Protein AF-A0A380S9J1-F1 (afdb_monomer_lite)

Radius of gyration: 26.96 Å; chains: 1; bounding box: 50×39×80 Å

Foldseek 3Di:
DVVVVVVVVVVVVVVVVVVVVVVVVVVVVVVVVVVVVVVVVVLVVVLVVLVVVCVVQPDVRSVVVQCVVCVVPPVSNVVVVVSCCVVCVVVVPVVVVVVVVVVPPDD

Secondary structure (DSSP, 8-state):
-HHHHHHHHHHHHHHHHHHHHHHHHHHHHHHHHHHHHHHHHHHHHHHHHHHHHHHHH-HHHHHHHHHHHHTT-HHHHHHHHHHHHHH-GGGGSHHHHHHHHGGG---

pLDDT: mean 82.66, std 12.46, range [47.31, 93.88]

Sequence (107 aa):
MNELKNENSKLREENKDMSETLARANEFIKDLKKHLDNALDVIKVIREIFEKLEQVLGRNKYQHLMNDVSRDNGRMIKAIQILDKQIHPEEYQEEKNTQKRDRGRGR

Structure (mmCIF, N/CA/C/O backbone):
data_AF-A0A380S9J1-F1
#
_entry.id   AF-A0A380S9J1-F1
#
loop_
_atom_site.group_PDB
_atom_site.id
_atom_site.type_symbol
_atom_site.label_atom_id
_atom_site.label_alt_id
_atom_site.label_comp_id
_atom_site.label_asym_id
_atom_site.label_entity_id
_atom_site.label_seq_id
_atom_site.pdbx_PDB_ins_code
_atom_site.Cartn_x
_atom_site.Cartn_y
_atom_site.Cartn_z
_atom_site.occupancy
_atom_site.B_iso_or_equiv
_atom_site.auth_seq_id
_atom_site.auth_comp_id
_atom_site.auth_asym_id
_atom_site.auth_atom_id
_atom_site.pdbx_PDB_model_num
ATOM 1 N N . MET A 1 1 ? 31.942 10.038 -49.468 1.00 63.53 1 MET A N 1
ATOM 2 C CA . MET A 1 1 ? 30.536 9.704 -49.824 1.00 63.53 1 MET A CA 1
ATOM 3 C C . MET A 1 1 ? 30.090 8.348 -49.257 1.00 63.53 1 MET A C 1
ATOM 5 O O . MET A 1 1 ? 28.966 8.272 -48.782 1.00 63.53 1 MET A O 1
ATOM 9 N N . ASN A 1 2 ? 30.930 7.300 -49.259 1.00 77.44 2 ASN A N 1
ATOM 10 C CA . ASN A 1 2 ? 30.568 5.982 -48.698 1.00 77.44 2 ASN A CA 1
ATOM 11 C C . ASN A 1 2 ? 30.516 5.942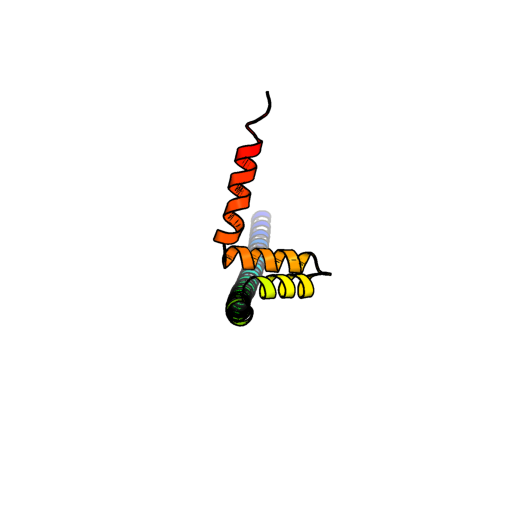 -47.158 1.00 77.44 2 ASN A C 1
ATOM 13 O O . ASN A 1 2 ? 29.638 5.291 -46.606 1.00 77.44 2 ASN A O 1
ATOM 17 N N . GLU A 1 3 ? 31.382 6.687 -46.468 1.00 74.56 3 GLU A N 1
ATOM 18 C CA . GLU A 1 3 ? 31.381 6.771 -44.995 1.00 74.56 3 GLU A CA 1
ATOM 19 C C . GLU A 1 3 ? 30.079 7.373 -44.454 1.00 74.56 3 GLU A C 1
ATOM 21 O O . GLU A 1 3 ? 29.421 6.754 -43.628 1.00 74.56 3 GLU A O 1
ATOM 26 N N . LEU A 1 4 ? 29.626 8.493 -45.028 1.00 72.25 4 LEU A N 1
ATOM 27 C CA . LEU A 1 4 ? 28.350 9.127 -44.667 1.00 72.25 4 LEU A CA 1
ATOM 28 C C . LEU A 1 4 ? 27.134 8.219 -44.906 1.00 72.25 4 LEU A C 1
ATOM 30 O O . LEU A 1 4 ? 26.159 8.293 -44.165 1.00 72.25 4 LEU A O 1
ATOM 34 N N . LYS A 1 5 ? 27.163 7.355 -45.931 1.00 76.69 5 LYS A N 1
ATOM 35 C CA . LYS A 1 5 ? 26.082 6.384 -46.175 1.00 76.69 5 LYS A CA 1
ATOM 36 C C . LYS A 1 5 ? 26.064 5.281 -45.114 1.00 76.69 5 LYS A C 1
ATOM 38 O O . LYS A 1 5 ? 24.984 4.932 -44.649 1.00 76.69 5 LYS A O 1
ATOM 43 N N . ASN A 1 6 ? 27.236 4.788 -44.713 1.00 82.38 6 ASN A N 1
ATOM 44 C CA . ASN A 1 6 ? 27.373 3.779 -43.658 1.00 82.38 6 ASN A CA 1
ATOM 45 C C . ASN A 1 6 ? 27.030 4.331 -42.269 1.00 82.38 6 ASN A C 1
ATOM 47 O O . ASN A 1 6 ? 26.459 3.631 -41.439 1.00 82.38 6 ASN A O 1
ATOM 51 N N . GLU A 1 7 ? 27.368 5.588 -42.002 1.00 80.06 7 GLU A N 1
ATOM 52 C CA . GLU A 1 7 ? 27.032 6.248 -40.743 1.00 80.06 7 GLU A CA 1
ATOM 53 C C . GLU A 1 7 ? 25.522 6.507 -40.646 1.00 80.06 7 GLU A C 1
ATOM 55 O O . GLU A 1 7 ? 24.899 6.203 -39.634 1.00 80.06 7 GLU A O 1
ATOM 60 N N . ASN A 1 8 ? 24.889 6.939 -41.742 1.00 83.31 8 ASN A N 1
ATOM 61 C CA . ASN A 1 8 ? 23.436 7.115 -41.795 1.00 83.31 8 ASN A CA 1
ATOM 62 C C . ASN A 1 8 ? 22.680 5.777 -41.667 1.00 83.31 8 ASN A C 1
ATOM 64 O O . ASN A 1 8 ? 21.631 5.727 -41.030 1.00 83.31 8 ASN A O 1
ATOM 68 N N . SER A 1 9 ? 23.203 4.675 -42.224 1.00 83.62 9 SER A N 1
ATOM 69 C CA . SER A 1 9 ? 22.583 3.356 -42.042 1.00 83.62 9 SER A CA 1
ATOM 70 C C . SER A 1 9 ? 22.684 2.863 -40.597 1.00 83.62 9 SER A C 1
ATOM 72 O O . SER A 1 9 ? 21.681 2.388 -40.072 1.00 83.62 9 SER A O 1
ATOM 74 N N . LYS A 1 10 ? 23.834 3.050 -39.932 1.00 82.75 10 LYS A N 1
ATOM 75 C CA . LYS A 1 10 ? 23.999 2.732 -38.502 1.00 82.75 10 LYS A CA 1
ATOM 76 C C . LYS A 1 10 ? 23.064 3.555 -37.620 1.00 82.75 10 LYS A C 1
ATOM 78 O O . LYS A 1 10 ? 22.342 2.993 -36.809 1.00 82.75 10 LYS A O 1
ATOM 83 N N . LEU A 1 11 ? 22.985 4.866 -37.851 1.00 79.31 11 LEU A N 1
ATOM 84 C CA . LEU A 1 11 ? 22.083 5.749 -37.103 1.00 79.31 11 LEU A CA 1
ATOM 85 C C . LEU A 1 11 ? 20.604 5.384 -37.290 1.00 79.31 11 LEU A C 1
ATOM 87 O O . LEU A 1 11 ? 19.797 5.577 -36.383 1.00 79.31 11 LEU A O 1
ATOM 91 N N . ARG A 1 12 ? 20.209 4.866 -38.459 1.00 83.19 12 ARG A N 1
ATOM 92 C CA . ARG A 1 12 ? 18.840 4.369 -38.685 1.00 83.19 12 ARG A CA 1
ATOM 93 C C . ARG A 1 12 ? 18.562 3.079 -37.925 1.00 83.19 12 ARG A C 1
ATOM 95 O O . ARG A 1 12 ? 17.451 2.907 -37.432 1.00 83.19 12 ARG A O 1
ATOM 102 N N . GLU A 1 13 ? 19.544 2.191 -37.851 1.00 83.44 13 GLU A N 1
ATOM 103 C CA . GLU A 1 13 ? 19.445 0.939 -37.106 1.00 83.44 13 GLU A CA 1
ATOM 104 C C . GLU A 1 13 ? 19.380 1.198 -35.596 1.00 83.44 13 GLU A C 1
ATOM 106 O O . GLU A 1 13 ? 18.458 0.720 -34.941 1.00 83.44 13 GLU A O 1
ATOM 111 N N . GLU A 1 14 ? 20.247 2.068 -35.072 1.00 80.19 14 GLU A N 1
ATOM 112 C CA . GLU A 1 14 ? 20.222 2.508 -33.671 1.00 80.19 14 GLU A CA 1
ATOM 113 C C . GLU A 1 14 ? 18.906 3.216 -33.313 1.00 80.19 14 GLU A C 1
ATOM 115 O O . GLU A 1 14 ? 18.295 2.914 -32.290 1.00 80.19 14 GLU A O 1
ATOM 120 N N . ASN A 1 15 ? 18.397 4.104 -34.178 1.00 83.06 15 ASN A N 1
ATOM 121 C CA . ASN A 1 15 ? 17.092 4.738 -33.954 1.00 83.06 15 ASN A CA 1
ATOM 122 C C . ASN A 1 15 ? 15.937 3.730 -33.941 1.00 83.06 15 ASN A C 1
ATOM 124 O O . ASN A 1 15 ? 14.964 3.913 -33.202 1.00 83.06 15 ASN A O 1
ATOM 128 N N . LYS A 1 16 ? 16.014 2.679 -34.764 1.00 87.94 16 LYS A N 1
ATOM 129 C CA . LYS A 1 16 ? 15.003 1.621 -34.790 1.00 87.94 16 LYS A CA 1
ATOM 130 C C . LYS A 1 16 ? 15.045 0.805 -33.497 1.00 87.94 16 LYS A C 1
ATOM 132 O O . LYS A 1 16 ? 13.998 0.624 -32.882 1.00 87.94 16 LYS A O 1
ATOM 137 N N . ASP A 1 17 ? 16.230 0.401 -33.052 1.00 85.81 17 ASP A N 1
ATOM 138 C CA . ASP A 1 17 ? 16.422 -0.342 -31.800 1.00 85.81 17 ASP A CA 1
ATOM 139 C C . ASP A 1 17 ? 15.976 0.467 -30.567 1.00 85.81 17 ASP A C 1
ATOM 141 O O . ASP A 1 17 ? 15.242 -0.026 -29.704 1.00 85.81 17 ASP A O 1
ATOM 145 N N . MET A 1 18 ? 16.299 1.765 -30.532 1.00 81.81 18 MET A N 1
ATOM 146 C CA . MET A 1 18 ? 15.796 2.684 -29.506 1.00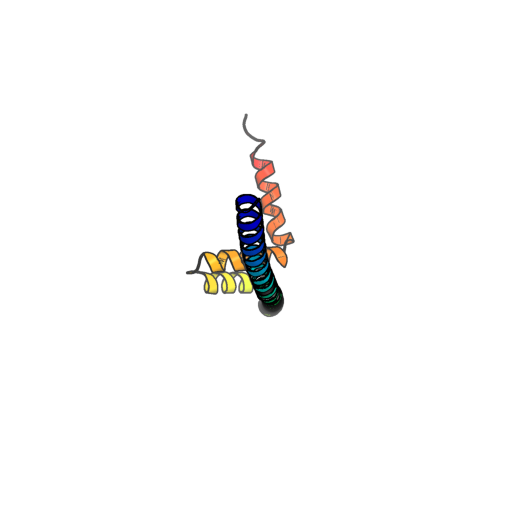 81.81 18 MET A CA 1
ATOM 147 C C . MET A 1 18 ? 14.270 2.797 -29.531 1.00 81.81 18 MET A C 1
ATOM 149 O O . MET A 1 18 ? 13.633 2.789 -28.477 1.00 81.81 18 MET A O 1
ATOM 153 N N . SER A 1 19 ? 13.666 2.878 -30.718 1.00 85.44 19 SER A N 1
ATOM 154 C CA . SER A 1 19 ? 12.207 2.958 -30.860 1.00 85.44 19 SER A CA 1
ATOM 155 C C . SER A 1 19 ? 11.517 1.683 -30.367 1.00 85.44 19 SER A C 1
ATOM 157 O O . SER A 1 19 ? 10.503 1.760 -29.672 1.00 85.44 19 SER A O 1
ATOM 159 N N . GLU A 1 20 ? 12.080 0.512 -30.665 1.00 88.38 20 GLU A N 1
ATOM 160 C CA . GLU A 1 20 ? 11.577 -0.776 -30.177 1.00 88.38 20 GLU A CA 1
ATOM 161 C C . GLU A 1 20 ? 11.737 -0.911 -28.655 1.00 88.38 20 GLU A C 1
ATOM 163 O O . GLU A 1 20 ? 10.817 -1.361 -27.967 1.00 88.38 20 GLU A O 1
ATOM 168 N N . THR A 1 21 ? 12.861 -0.452 -28.104 1.00 85.94 21 THR A N 1
ATOM 169 C CA . THR A 1 21 ? 13.097 -0.431 -26.654 1.00 85.94 21 THR A CA 1
ATOM 170 C C . THR A 1 21 ? 12.109 0.490 -25.936 1.00 85.94 21 THR A C 1
ATOM 172 O O . THR A 1 21 ? 11.528 0.103 -24.919 1.00 85.94 21 THR A O 1
ATOM 175 N N . LEU A 1 22 ? 11.845 1.680 -26.485 1.00 88.12 22 LEU A N 1
ATOM 176 C CA . LEU A 1 22 ? 10.836 2.602 -25.955 1.00 88.12 22 LEU A CA 1
ATOM 177 C C . LEU A 1 22 ? 9.422 2.017 -26.027 1.00 88.12 22 LEU A C 1
ATOM 179 O O . LEU A 1 22 ? 8.642 2.190 -25.090 1.00 88.12 22 LEU A O 1
ATOM 183 N N . ALA A 1 23 ? 9.085 1.304 -27.104 1.00 89.50 23 ALA A N 1
ATOM 184 C CA . ALA A 1 23 ? 7.796 0.628 -27.222 1.00 89.50 23 ALA A CA 1
ATOM 185 C C . ALA A 1 23 ? 7.608 -0.419 -26.111 1.00 89.50 23 ALA A C 1
ATOM 187 O O . ALA A 1 23 ? 6.596 -0.383 -25.410 1.00 89.50 23 ALA A O 1
ATOM 188 N N . ARG A 1 24 ? 8.617 -1.268 -25.869 1.00 88.38 24 ARG A N 1
ATOM 189 C CA . ARG A 1 24 ? 8.588 -2.264 -24.781 1.00 88.38 24 ARG A CA 1
ATOM 190 C C . ARG A 1 24 ? 8.504 -1.616 -23.398 1.00 88.38 24 ARG A C 1
ATOM 192 O O . ARG A 1 24 ? 7.739 -2.072 -22.552 1.00 88.38 24 ARG A O 1
ATOM 199 N N . ALA A 1 25 ? 9.245 -0.531 -23.164 1.00 85.81 25 ALA A N 1
ATOM 200 C CA . ALA A 1 25 ? 9.172 0.211 -21.905 1.00 85.81 25 ALA A CA 1
ATOM 201 C C . ALA A 1 25 ? 7.769 0.801 -21.670 1.00 85.81 25 ALA A C 1
ATOM 203 O O . ALA A 1 25 ? 7.244 0.730 -20.560 1.00 85.81 25 ALA A O 1
ATOM 204 N N . ASN A 1 26 ? 7.131 1.332 -22.716 1.00 88.06 26 ASN A N 1
ATOM 205 C CA . ASN A 1 26 ? 5.766 1.851 -22.634 1.00 88.06 26 ASN A CA 1
ATOM 206 C C . ASN A 1 26 ? 4.736 0.757 -22.326 1.00 88.06 26 ASN A C 1
ATOM 208 O O . ASN A 1 26 ? 3.815 0.998 -21.545 1.00 88.06 26 ASN A O 1
ATOM 212 N N . GLU A 1 27 ? 4.870 -0.429 -22.920 1.00 90.75 27 GLU A N 1
ATOM 213 C CA . GLU A 1 27 ? 4.016 -1.581 -22.598 1.00 90.75 27 GLU A CA 1
ATOM 214 C C . GLU A 1 27 ? 4.194 -2.011 -21.140 1.00 90.75 27 GLU A C 1
ATOM 216 O O . GLU A 1 27 ? 3.211 -2.110 -20.407 1.00 90.75 27 GLU A O 1
ATOM 221 N N . PHE A 1 28 ? 5.440 -2.126 -20.676 1.00 89.12 28 PHE A N 1
ATOM 222 C CA . PHE A 1 28 ? 5.741 -2.451 -19.283 1.00 89.12 28 PHE A CA 1
ATOM 223 C C . PHE A 1 28 ? 5.145 -1.433 -18.295 1.00 89.12 28 PHE A C 1
ATOM 225 O O . PHE A 1 28 ? 4.563 -1.809 -17.278 1.00 89.12 28 PHE A O 1
ATOM 232 N N . ILE A 1 29 ? 5.230 -0.135 -18.602 1.00 89.19 29 ILE A N 1
ATOM 233 C CA . ILE A 1 29 ? 4.630 0.924 -17.776 1.00 89.19 29 ILE A CA 1
ATOM 234 C C . ILE A 1 29 ? 3.100 0.809 -17.743 1.00 89.19 29 ILE A C 1
ATOM 236 O O . ILE A 1 29 ? 2.495 1.009 -16.686 1.00 89.19 29 ILE A O 1
ATOM 240 N N . LYS A 1 30 ? 2.454 0.486 -18.871 1.00 89.75 30 LYS A N 1
ATOM 241 C CA . LYS A 1 30 ? 0.996 0.278 -18.915 1.00 89.75 30 LYS A CA 1
ATOM 242 C C . LYS A 1 30 ? 0.574 -0.900 -18.042 1.00 89.75 30 LYS A C 1
ATOM 244 O O . LYS A 1 30 ? -0.391 -0.766 -17.288 1.00 89.75 30 LYS A O 1
ATOM 249 N N . ASP A 1 31 ? 1.308 -2.006 -18.099 1.00 90.19 31 ASP A N 1
ATOM 250 C CA . ASP A 1 31 ? 1.035 -3.174 -17.260 1.00 90.19 31 ASP A CA 1
ATOM 251 C C . ASP A 1 31 ? 1.236 -2.856 -15.777 1.00 90.19 31 ASP A C 1
ATOM 253 O O . ASP A 1 31 ? 0.357 -3.140 -14.959 1.00 90.19 31 ASP A O 1
ATOM 257 N N . LEU A 1 32 ? 2.327 -2.169 -15.422 1.00 88.38 32 LEU A N 1
ATOM 258 C CA . LEU A 1 32 ? 2.544 -1.689 -14.057 1.00 88.38 32 LEU A CA 1
ATOM 259 C C . LEU A 1 32 ? 1.395 -0.806 -13.569 1.00 88.38 32 LEU A C 1
ATOM 261 O O . LEU A 1 32 ? 0.919 -0.990 -12.450 1.00 88.38 32 LEU A O 1
ATOM 265 N N . LYS A 1 33 ? 0.915 0.124 -14.401 1.00 90.25 33 LYS A N 1
ATOM 266 C CA . LYS A 1 33 ? -0.223 0.980 -14.053 1.00 90.25 33 LYS A CA 1
ATOM 267 C C . LYS A 1 33 ? -1.472 0.151 -13.751 1.00 90.25 33 LYS A C 1
ATOM 269 O O . LYS A 1 33 ? -2.107 0.379 -12.729 1.00 90.25 33 LYS A O 1
ATOM 274 N N . LYS A 1 34 ? -1.782 -0.851 -14.577 1.00 90.06 34 LYS A N 1
ATOM 275 C CA . LYS A 1 34 ? -2.922 -1.752 -14.349 1.00 90.06 34 LYS A CA 1
ATOM 276 C C . LYS A 1 34 ? -2.791 -2.521 -13.031 1.00 90.06 34 LYS A C 1
ATOM 278 O O . LYS A 1 34 ? -3.766 -2.660 -12.296 1.00 90.06 34 LYS A O 1
ATOM 283 N N . HIS A 1 35 ? -1.593 -3.011 -12.710 1.00 86.12 35 HIS A N 1
ATOM 284 C CA . HIS A 1 35 ? -1.342 -3.673 -11.429 1.00 86.12 35 HIS A CA 1
ATOM 285 C C . HIS A 1 35 ? -1.497 -2.721 -10.237 1.00 86.12 35 HIS A C 1
ATOM 287 O O . HIS A 1 35 ? -2.040 -3.129 -9.211 1.00 86.12 35 HIS A O 1
ATOM 293 N N . LEU A 1 36 ? -1.068 -1.464 -10.373 1.00 87.94 36 LEU A N 1
ATOM 294 C CA . LEU A 1 36 ? -1.252 -0.436 -9.348 1.00 87.94 36 LEU A CA 1
ATOM 295 C C . LEU A 1 36 ? -2.728 -0.078 -9.150 1.00 87.94 36 LEU A C 1
ATOM 297 O O . LEU A 1 36 ? -3.169 -0.010 -8.007 1.00 87.94 36 LEU A O 1
ATOM 301 N N . ASP A 1 37 ? -3.495 0.089 -10.228 1.00 89.56 37 ASP A N 1
ATOM 302 C CA . ASP A 1 37 ? -4.936 0.362 -10.154 1.00 89.56 37 ASP A CA 1
ATOM 303 C C . ASP A 1 37 ? -5.667 -0.782 -9.426 1.00 89.56 37 ASP A C 1
ATOM 305 O O . ASP A 1 37 ? -6.400 -0.547 -8.465 1.00 89.56 37 ASP A O 1
ATOM 309 N N . ASN A 1 38 ? -5.362 -2.035 -9.781 1.00 88.62 38 ASN A N 1
ATOM 310 C CA . ASN A 1 38 ? -5.901 -3.203 -9.080 1.00 88.62 38 ASN A CA 1
ATOM 311 C C . ASN A 1 38 ? -5.493 -3.236 -7.595 1.00 88.62 38 ASN A C 1
ATOM 313 O O . ASN A 1 38 ? -6.300 -3.586 -6.735 1.00 88.62 38 ASN A O 1
ATOM 317 N N . ALA A 1 39 ? -4.245 -2.879 -7.270 1.00 84.94 39 ALA A N 1
ATOM 318 C CA . ALA A 1 39 ? -3.780 -2.827 -5.886 1.00 84.94 39 ALA A CA 1
ATOM 319 C C . ALA A 1 39 ? -4.514 -1.745 -5.076 1.00 84.94 39 ALA A C 1
ATOM 321 O O . ALA A 1 39 ? -4.848 -1.974 -3.913 1.00 84.94 39 ALA A O 1
ATOM 322 N N . LEU A 1 40 ? -4.806 -0.592 -5.685 1.00 88.06 40 LEU A N 1
ATOM 323 C CA . LEU A 1 40 ? -5.607 0.461 -5.060 1.00 88.06 40 LEU A CA 1
ATOM 324 C C . LEU A 1 40 ? -7.029 -0.016 -4.761 1.00 88.06 40 LEU A C 1
ATOM 326 O O . LEU A 1 40 ? -7.548 0.278 -3.685 1.00 88.06 40 LEU A O 1
ATOM 330 N N . ASP A 1 41 ? -7.646 -0.777 -5.662 1.00 90.81 41 ASP A N 1
ATOM 331 C CA . ASP A 1 41 ? -8.980 -1.335 -5.425 1.00 90.81 41 ASP A CA 1
ATOM 332 C C . ASP A 1 41 ? -8.982 -2.369 -4.294 1.00 90.81 41 ASP A C 1
ATOM 334 O O . ASP A 1 41 ? -9.855 -2.329 -3.426 1.00 90.81 41 ASP A O 1
ATOM 338 N N . VAL A 1 42 ? -7.956 -3.222 -4.211 1.00 88.19 42 VAL A N 1
ATOM 339 C CA . VAL A 1 42 ? -7.775 -4.129 -3.064 1.00 88.19 42 VAL A CA 1
ATOM 340 C C . VAL A 1 42 ? -7.635 -3.346 -1.754 1.00 88.19 42 VAL A C 1
ATOM 342 O O . VAL A 1 42 ? -8.261 -3.704 -0.757 1.00 88.19 42 VAL A O 1
ATOM 345 N N . ILE A 1 43 ? -6.866 -2.252 -1.744 1.00 88.06 43 ILE A N 1
ATOM 346 C CA . ILE A 1 43 ? -6.712 -1.395 -0.558 1.00 88.06 43 ILE A CA 1
ATOM 347 C C . ILE A 1 43 ? -8.055 -0.785 -0.130 1.00 88.06 43 ILE A C 1
ATOM 349 O O . ILE A 1 43 ? -8.346 -0.762 1.067 1.00 88.06 43 ILE A O 1
ATOM 353 N N . LYS A 1 44 ? -8.896 -0.333 -1.072 1.00 90.44 44 LYS A N 1
ATOM 354 C CA . LYS A 1 44 ? -10.242 0.182 -0.755 1.00 90.44 44 LYS A CA 1
ATOM 355 C C . LYS A 1 44 ? -11.106 -0.883 -0.084 1.00 90.44 44 LYS A C 1
ATOM 357 O O . LYS A 1 44 ? -11.703 -0.609 0.951 1.00 90.44 44 LYS A O 1
ATOM 362 N N . VAL A 1 45 ? -11.118 -2.104 -0.621 1.00 90.69 45 VAL A N 1
ATOM 363 C CA . VAL A 1 45 ? -11.881 -3.217 -0.034 1.00 90.69 45 VAL A CA 1
ATOM 364 C C . VAL A 1 45 ? -11.390 -3.538 1.381 1.00 90.69 45 VAL A C 1
ATOM 366 O O . VAL A 1 45 ? -12.199 -3.715 2.288 1.00 90.69 45 VAL A O 1
ATOM 369 N N . ILE A 1 46 ? -10.071 -3.565 1.604 1.00 87.69 46 ILE A N 1
ATOM 370 C CA . ILE A 1 46 ? -9.498 -3.784 2.943 1.00 87.69 46 ILE A CA 1
ATOM 371 C C . ILE A 1 46 ? -9.938 -2.683 3.915 1.00 87.69 46 ILE A C 1
ATOM 373 O O . ILE A 1 46 ? -10.308 -2.983 5.050 1.00 87.69 46 ILE A O 1
ATOM 377 N N . ARG A 1 47 ? -9.940 -1.423 3.470 1.00 89.38 47 ARG A N 1
ATOM 378 C CA . ARG A 1 47 ? -10.401 -0.290 4.277 1.00 89.38 47 ARG A CA 1
ATOM 379 C C . ARG A 1 47 ? -11.860 -0.463 4.710 1.00 89.38 47 ARG A C 1
ATOM 381 O O . ARG A 1 47 ? -12.150 -0.344 5.896 1.00 89.38 47 ARG A O 1
ATOM 388 N N . GLU A 1 48 ? -12.752 -0.802 3.781 1.00 90.62 48 GLU A N 1
ATOM 389 C CA . GLU A 1 48 ? -14.168 -1.047 4.092 1.00 90.62 48 GLU A CA 1
ATOM 390 C C . GLU A 1 48 ? -14.357 -2.206 5.080 1.00 90.62 48 GLU A C 1
ATOM 392 O O . GLU A 1 48 ? -15.237 -2.161 5.943 1.00 90.62 48 GLU A O 1
ATOM 397 N N . ILE A 1 49 ? -13.533 -3.254 4.970 1.00 89.75 49 ILE A N 1
ATOM 398 C CA . ILE A 1 49 ? -13.543 -4.368 5.923 1.00 89.75 49 ILE A CA 1
ATOM 399 C C . ILE A 1 49 ? -13.158 -3.872 7.316 1.00 89.75 49 ILE A C 1
ATOM 401 O O . ILE A 1 49 ? -13.845 -4.225 8.269 1.00 89.75 49 ILE A O 1
ATOM 405 N N . PHE A 1 50 ? -12.106 -3.057 7.448 1.00 90.94 50 PHE A N 1
ATOM 406 C CA . PHE A 1 50 ? -11.663 -2.534 8.746 1.00 90.94 50 PHE A CA 1
ATOM 407 C C . PHE A 1 50 ? -12.710 -1.615 9.379 1.00 90.94 50 PHE A C 1
ATOM 409 O O . PHE A 1 50 ? -13.023 -1.792 10.553 1.00 90.94 50 PHE A O 1
ATOM 416 N N . GLU A 1 51 ? -13.321 -0.723 8.594 1.00 90.75 51 GLU A N 1
ATOM 417 C CA . GLU A 1 51 ? -14.418 0.143 9.049 1.00 90.75 51 GLU A CA 1
ATOM 418 C C . GLU A 1 51 ? -15.597 -0.682 9.593 1.00 90.75 51 GLU A C 1
ATOM 420 O O . GLU A 1 51 ? -16.091 -0.429 10.693 1.00 90.75 51 GLU A O 1
ATOM 425 N N . LYS A 1 52 ? -16.023 -1.727 8.869 1.00 90.62 52 LYS A N 1
ATOM 426 C CA . LYS A 1 52 ? -17.087 -2.636 9.334 1.00 90.62 52 LYS A CA 1
ATOM 427 C C . LYS A 1 52 ? -16.669 -3.444 10.559 1.00 90.62 52 LYS A C 1
ATOM 429 O O . LYS A 1 52 ? -17.488 -3.669 11.449 1.00 90.62 52 LYS A O 1
ATOM 434 N N . LEU A 1 53 ? -15.413 -3.887 10.616 1.00 88.56 53 LEU A N 1
ATOM 435 C CA . LEU A 1 53 ? -14.873 -4.609 11.766 1.00 88.56 53 LEU A CA 1
ATOM 436 C C . LEU A 1 53 ? -14.950 -3.744 13.026 1.00 88.56 53 LEU A C 1
ATOM 438 O O . LEU A 1 53 ? -15.396 -4.218 14.070 1.00 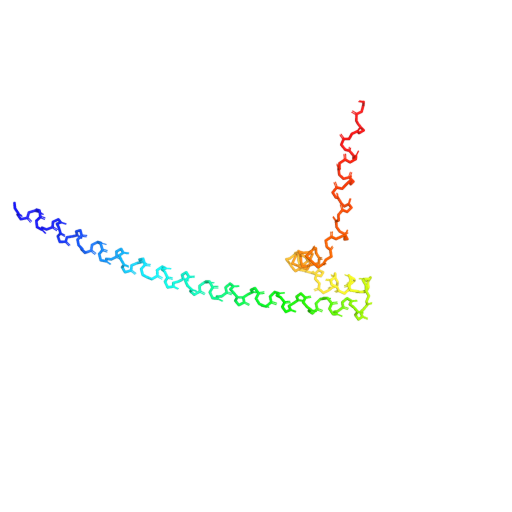88.56 53 LEU A O 1
ATOM 442 N N . GLU A 1 54 ? -14.554 -2.476 12.918 1.00 91.50 54 GLU A N 1
ATOM 443 C CA . GLU A 1 54 ? -14.637 -1.523 14.018 1.00 91.50 54 GLU A CA 1
ATOM 444 C C . GLU A 1 54 ? -16.087 -1.261 14.432 1.00 91.50 54 GLU A C 1
ATOM 446 O O . GLU A 1 54 ? -16.386 -1.306 15.623 1.00 91.50 54 GLU A O 1
ATOM 451 N N . GLN A 1 55 ? -17.008 -1.071 13.484 1.00 91.25 55 GLN A N 1
ATOM 452 C CA . GLN A 1 55 ? -18.431 -0.879 13.792 1.00 91.25 55 GLN A CA 1
ATOM 453 C C . GLN A 1 55 ? -19.029 -2.051 14.585 1.00 91.25 55 GLN A C 1
ATOM 455 O O . GLN A 1 55 ? -19.848 -1.840 15.478 1.00 91.25 55 GLN A O 1
ATOM 460 N N . VAL A 1 56 ? -18.622 -3.287 14.274 1.00 93.88 56 VAL A N 1
ATOM 461 C CA . VAL A 1 56 ? -19.129 -4.498 14.941 1.00 93.88 56 VAL A CA 1
ATOM 462 C C . VAL A 1 56 ? -18.472 -4.723 16.304 1.00 93.88 56 VAL A C 1
ATOM 464 O O . VAL A 1 56 ? -19.137 -5.139 17.254 1.00 93.88 56 VAL A O 1
ATOM 467 N N . LEU A 1 57 ? -17.164 -4.489 16.414 1.00 91.38 57 LEU A N 1
ATOM 468 C CA . LEU A 1 57 ? -16.388 -4.819 17.614 1.00 91.38 57 LEU A CA 1
ATOM 469 C C . LEU A 1 57 ? -16.294 -3.658 18.615 1.00 91.38 57 LEU A C 1
ATOM 471 O O . LEU A 1 57 ? -16.092 -3.891 19.810 1.00 91.38 57 LEU A O 1
ATOM 475 N N . GLY A 1 58 ? -16.440 -2.424 18.140 1.00 92.94 58 GLY A N 1
ATOM 476 C CA . GLY A 1 58 ? -16.072 -1.202 18.844 1.00 92.94 58 GLY A CA 1
ATOM 477 C C . GLY A 1 58 ? -14.556 -0.954 18.842 1.00 92.94 58 GLY A C 1
ATOM 478 O O . GLY A 1 58 ? -13.752 -1.893 18.811 1.00 92.94 58 GLY A O 1
ATOM 479 N N . ARG A 1 59 ? -14.169 0.327 18.943 1.00 90.81 59 ARG A N 1
ATOM 480 C CA . ARG A 1 59 ? -12.783 0.821 18.814 1.00 90.81 59 ARG A CA 1
ATOM 481 C C . ARG A 1 59 ? -11.755 0.020 19.618 1.00 90.81 59 ARG A C 1
ATOM 483 O O . ARG A 1 59 ? -10.778 -0.467 19.058 1.00 90.81 59 ARG A O 1
ATOM 490 N N . ASN A 1 60 ? -12.001 -0.185 20.915 1.00 92.31 60 ASN A N 1
ATOM 491 C CA . ASN A 1 60 ? -11.045 -0.859 21.805 1.00 92.31 60 ASN A CA 1
ATOM 492 C C . ASN A 1 60 ? -10.770 -2.312 21.386 1.00 92.31 60 ASN A C 1
ATOM 494 O O . ASN A 1 60 ? -9.620 -2.747 21.353 1.00 92.31 60 ASN A O 1
ATOM 498 N N . LYS A 1 61 ? -11.815 -3.082 21.050 1.00 92.44 61 LYS A N 1
ATOM 499 C CA . LYS A 1 61 ? -11.651 -4.490 20.649 1.00 92.44 61 LYS A CA 1
ATOM 500 C C . LYS A 1 61 ? -11.026 -4.607 19.264 1.00 92.44 61 LYS A C 1
ATOM 502 O O . LYS A 1 61 ? -10.206 -5.495 19.056 1.00 92.44 61 LYS A O 1
ATOM 507 N N . TYR A 1 62 ? -11.383 -3.705 18.351 1.00 93.19 62 TYR A N 1
ATOM 508 C CA . TYR A 1 62 ? -10.750 -3.609 17.041 1.00 93.19 62 TYR A CA 1
ATOM 509 C C . TYR A 1 62 ? -9.241 -3.363 17.168 1.00 93.19 62 TYR A C 1
ATOM 511 O O . TYR A 1 62 ? -8.459 -4.137 16.625 1.00 93.19 62 TYR A O 1
ATOM 519 N N . GLN A 1 63 ? -8.811 -2.373 17.958 1.00 90.62 63 GLN A N 1
ATOM 520 C CA . GLN A 1 63 ? -7.384 -2.093 18.148 1.00 90.62 63 GLN A CA 1
ATOM 521 C C . GLN A 1 63 ? -6.624 -3.295 18.722 1.00 90.62 63 GLN A C 1
ATOM 523 O O . GLN A 1 63 ? -5.544 -3.624 18.234 1.00 90.62 63 GLN A O 1
ATOM 528 N N . HIS A 1 64 ? -7.187 -3.982 19.721 1.00 92.38 64 HIS A N 1
ATOM 529 C CA . HIS A 1 64 ? -6.582 -5.202 20.260 1.00 92.38 64 HIS A CA 1
ATOM 530 C C . HIS A 1 64 ? -6.456 -6.300 19.204 1.00 92.38 64 HIS A C 1
ATOM 532 O O . HIS A 1 64 ? -5.363 -6.826 19.019 1.00 92.38 64 HIS A O 1
ATOM 538 N N . LEU A 1 65 ? -7.527 -6.583 18.457 1.00 90.50 65 LEU A N 1
ATOM 539 C CA . LEU A 1 65 ? -7.508 -7.582 17.391 1.00 90.50 65 LEU A CA 1
ATOM 540 C C . LEU A 1 65 ? -6.455 -7.257 16.325 1.00 90.50 65 LEU A C 1
ATOM 542 O O . LEU A 1 65 ? -5.694 -8.128 15.916 1.00 90.50 65 LEU A O 1
ATOM 546 N N . MET A 1 66 ? -6.388 -6.002 15.884 1.00 89.94 66 MET A N 1
ATOM 547 C CA . MET A 1 66 ? -5.443 -5.583 14.852 1.00 89.94 66 MET A CA 1
ATOM 548 C C . MET A 1 66 ? -3.992 -5.642 15.338 1.00 89.94 66 MET A C 1
ATOM 550 O O . MET A 1 66 ? -3.102 -6.028 14.574 1.00 89.94 66 MET A O 1
ATOM 554 N N . ASN A 1 67 ? -3.747 -5.328 16.611 1.00 88.75 67 ASN A N 1
ATOM 555 C CA . ASN A 1 67 ? -2.441 -5.503 17.243 1.00 88.75 67 ASN A CA 1
ATOM 556 C C . ASN A 1 67 ? -2.066 -6.985 17.388 1.00 88.75 67 ASN A C 1
ATOM 558 O O . ASN A 1 67 ? -0.926 -7.345 17.105 1.00 88.75 67 ASN A O 1
ATOM 562 N N . ASP A 1 68 ? -3.010 -7.847 17.766 1.00 91.25 68 ASP A N 1
ATOM 563 C CA . ASP A 1 68 ? -2.776 -9.285 17.921 1.00 91.25 68 ASP A CA 1
ATOM 564 C C . ASP A 1 68 ? -2.468 -9.953 16.577 1.00 91.25 68 ASP A C 1
ATOM 566 O O . ASP A 1 68 ? -1.491 -10.692 16.456 1.00 91.25 68 ASP A O 1
ATOM 570 N N . VAL A 1 69 ? -3.246 -9.641 15.536 1.00 85.88 69 VAL A N 1
ATOM 571 C CA . VAL A 1 69 ? -3.068 -10.203 14.187 1.00 85.88 69 VAL A CA 1
ATOM 572 C C . VAL A 1 69 ? -1.751 -9.754 13.547 1.00 85.88 69 VAL A C 1
ATOM 574 O O . VAL A 1 69 ? -1.177 -10.477 12.734 1.00 85.88 69 VAL A O 1
ATOM 577 N N . SER A 1 70 ? -1.243 -8.574 13.908 1.00 89.31 70 SER A N 1
ATOM 578 C CA . SER A 1 70 ? -0.009 -8.025 13.338 1.00 89.31 70 SER A CA 1
ATOM 579 C C . SER A 1 70 ? 1.221 -8.162 14.232 1.00 89.31 70 SER A C 1
ATOM 581 O O . SER A 1 70 ? 2.311 -7.770 13.812 1.00 89.31 70 SER A O 1
ATOM 583 N N . ARG A 1 71 ? 1.075 -8.762 15.419 1.00 87.88 71 ARG A N 1
ATOM 584 C CA . ARG A 1 71 ? 2.073 -8.790 16.499 1.00 87.88 71 ARG A CA 1
ATOM 585 C C . ARG A 1 71 ? 3.483 -9.166 16.046 1.00 87.88 71 ARG A C 1
ATOM 587 O O . ARG A 1 71 ? 4.444 -8.505 16.433 1.00 87.88 71 ARG A O 1
ATOM 594 N N . ASP A 1 72 ? 3.594 -10.172 15.185 1.00 91.06 72 ASP A N 1
ATOM 595 C CA . ASP A 1 72 ? 4.882 -10.722 14.744 1.00 91.06 72 ASP A CA 1
ATOM 596 C C . ASP A 1 72 ? 5.347 -10.165 13.387 1.00 91.06 72 ASP A C 1
ATOM 598 O O . ASP A 1 72 ? 6.371 -10.578 12.840 1.00 91.06 72 ASP A O 1
ATOM 602 N N . ASN A 1 73 ? 4.613 -9.202 12.818 1.00 89.62 73 ASN A N 1
ATOM 603 C CA . ASN A 1 73 ? 4.895 -8.643 11.503 1.00 89.62 73 ASN A CA 1
ATOM 604 C C . ASN A 1 73 ? 4.935 -7.112 11.533 1.00 89.62 73 ASN A C 1
ATOM 606 O O . ASN A 1 73 ? 3.948 -6.418 11.285 1.00 89.62 73 ASN A O 1
ATOM 610 N N . GLY A 1 74 ? 6.144 -6.574 11.709 1.00 86.31 74 GLY A N 1
ATOM 611 C CA . GLY A 1 74 ? 6.393 -5.131 11.716 1.00 86.31 74 GLY A CA 1
ATOM 612 C C . GLY A 1 74 ? 5.956 -4.393 10.444 1.00 86.31 74 GLY A C 1
ATOM 613 O O . GLY A 1 74 ? 5.642 -3.204 10.506 1.00 86.31 74 GLY A O 1
ATOM 614 N N . ARG A 1 75 ? 5.902 -5.065 9.283 1.00 87.31 75 ARG A N 1
ATOM 615 C CA . ARG A 1 75 ? 5.358 -4.459 8.054 1.00 87.31 75 ARG A CA 1
ATOM 616 C C . ARG A 1 75 ? 3.836 -4.369 8.115 1.00 87.31 75 ARG A C 1
ATOM 618 O O . ARG A 1 75 ? 3.280 -3.350 7.718 1.00 87.31 75 ARG A O 1
ATOM 625 N N . MET A 1 76 ? 3.184 -5.400 8.646 1.00 86.50 76 MET A N 1
ATOM 626 C CA . MET A 1 76 ? 1.734 -5.436 8.822 1.00 86.50 76 MET A CA 1
ATOM 627 C C . MET A 1 76 ? 1.264 -4.417 9.861 1.00 86.50 76 MET A C 1
ATOM 629 O O . MET A 1 76 ? 0.308 -3.700 9.588 1.00 86.50 76 MET A O 1
ATOM 633 N N . ILE A 1 77 ? 1.994 -4.261 10.973 1.00 88.00 77 ILE A N 1
ATOM 634 C CA . ILE A 1 77 ? 1.733 -3.214 11.977 1.00 88.00 77 ILE A CA 1
ATOM 635 C C . ILE A 1 77 ? 1.695 -1.839 11.307 1.00 88.00 77 ILE A C 1
ATOM 637 O O . ILE A 1 77 ? 0.734 -1.089 11.460 1.00 88.00 77 ILE A O 1
ATOM 641 N N . LYS A 1 78 ? 2.718 -1.516 10.505 1.00 88.38 78 LYS A N 1
ATOM 642 C CA . LYS A 1 78 ? 2.785 -0.231 9.795 1.00 88.38 78 LYS A CA 1
ATOM 643 C C . LYS A 1 78 ? 1.650 -0.068 8.787 1.00 88.38 78 LYS A C 1
ATOM 645 O O . LYS A 1 78 ? 1.086 1.016 8.697 1.00 88.38 78 LYS A O 1
ATOM 650 N N . ALA A 1 79 ? 1.317 -1.117 8.035 1.00 87.00 79 ALA A N 1
ATOM 651 C CA . ALA A 1 79 ? 0.231 -1.070 7.060 1.00 87.00 79 ALA A CA 1
ATOM 652 C C . ALA A 1 79 ? -1.124 -0.804 7.734 1.00 87.00 79 ALA A C 1
ATOM 654 O O . ALA A 1 79 ? -1.855 0.084 7.304 1.00 87.00 79 ALA A O 1
ATOM 655 N N . ILE A 1 80 ? -1.415 -1.509 8.828 1.00 89.31 80 ILE A N 1
ATOM 656 C CA . ILE A 1 80 ? -2.618 -1.304 9.638 1.00 89.31 80 ILE A CA 1
ATOM 657 C C . ILE A 1 80 ? -2.655 0.115 10.193 1.00 89.31 80 ILE A C 1
ATOM 659 O O . ILE A 1 80 ? -3.662 0.786 10.033 1.00 89.31 80 ILE A O 1
ATOM 663 N N . GLN A 1 81 ? -1.559 0.609 10.773 1.00 89.00 81 GLN A N 1
ATOM 664 C CA . GLN A 1 81 ? -1.493 1.979 11.294 1.00 89.00 81 GLN A CA 1
ATOM 665 C C . GLN A 1 81 ? -1.723 3.035 10.208 1.00 89.00 81 GLN A C 1
ATOM 667 O O . GLN A 1 81 ? -2.354 4.054 10.468 1.00 89.00 81 GLN A O 1
ATOM 6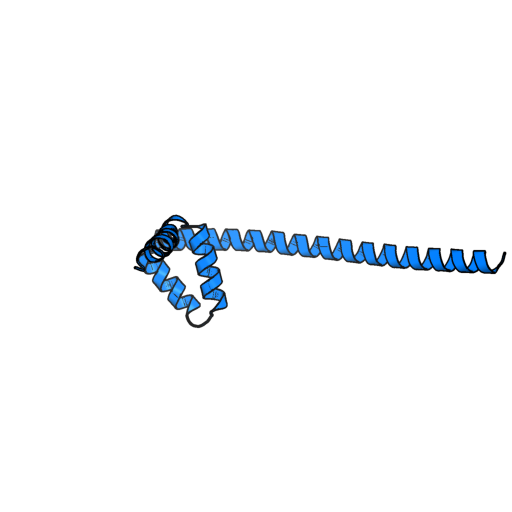72 N N . ILE A 1 82 ? -1.198 2.827 8.997 1.00 90.06 82 ILE A N 1
ATOM 673 C CA . ILE A 1 82 ? -1.427 3.743 7.872 1.00 90.06 82 ILE A CA 1
ATOM 674 C C . ILE A 1 82 ? -2.905 3.743 7.481 1.00 90.06 82 ILE A C 1
ATOM 676 O O . ILE A 1 82 ? -3.468 4.816 7.286 1.00 90.06 82 ILE A O 1
ATOM 680 N N . LEU A 1 83 ? -3.522 2.565 7.376 1.00 88.38 83 LEU A N 1
ATOM 681 C CA . LEU A 1 83 ? -4.942 2.443 7.048 1.00 88.38 83 LEU A CA 1
ATOM 682 C C . LEU A 1 83 ? -5.816 3.055 8.144 1.00 88.38 83 LEU A C 1
ATOM 684 O O . LEU A 1 83 ? -6.694 3.855 7.844 1.00 88.38 83 LEU A O 1
ATOM 688 N N . ASP A 1 84 ? -5.512 2.773 9.407 1.00 89.56 84 ASP A N 1
ATOM 689 C CA . ASP A 1 84 ? -6.241 3.314 10.550 1.00 89.56 84 ASP A CA 1
ATOM 690 C C . ASP A 1 84 ? -6.150 4.846 10.609 1.00 89.56 84 ASP A C 1
ATOM 692 O O . ASP A 1 84 ? -7.165 5.513 10.756 1.00 89.56 84 ASP A O 1
ATOM 696 N N . LYS A 1 85 ? -4.971 5.431 10.348 1.00 90.31 85 LYS A N 1
ATOM 697 C CA . LYS A 1 85 ? -4.788 6.892 10.223 1.00 90.31 85 LYS A CA 1
ATOM 698 C C . LYS A 1 85 ? -5.580 7.524 9.079 1.00 90.31 85 LYS A C 1
ATOM 700 O O . LYS A 1 85 ? -5.876 8.714 9.135 1.00 90.31 85 LYS A O 1
ATOM 705 N N . GLN A 1 86 ? -5.853 6.775 8.012 1.00 87.38 86 GLN A N 1
ATOM 706 C CA . GLN A 1 86 ? -6.660 7.263 6.890 1.00 87.38 86 GLN A CA 1
ATOM 707 C C . GLN A 1 86 ? -8.158 7.210 7.187 1.00 87.38 86 GLN A C 1
ATOM 709 O O . GLN A 1 86 ? -8.903 8.036 6.658 1.00 87.38 86 GLN A O 1
ATOM 714 N N . ILE A 1 87 ? -8.592 6.233 7.984 1.00 87.50 87 ILE A N 1
ATOM 715 C CA . ILE A 1 87 ? -9.989 6.078 8.393 1.00 87.50 87 ILE A CA 1
ATOM 716 C C . ILE A 1 87 ? -10.311 7.053 9.533 1.00 87.50 87 ILE A C 1
ATOM 718 O O . ILE A 1 87 ? -11.317 7.751 9.459 1.00 87.50 87 ILE A O 1
ATOM 722 N N . HIS A 1 88 ? -9.415 7.146 10.518 1.00 89.00 88 HIS A N 1
ATOM 723 C CA . HIS A 1 88 ? -9.581 7.889 11.766 1.00 89.00 88 HIS A CA 1
ATOM 724 C C . HIS A 1 88 ? -8.455 8.907 11.994 1.0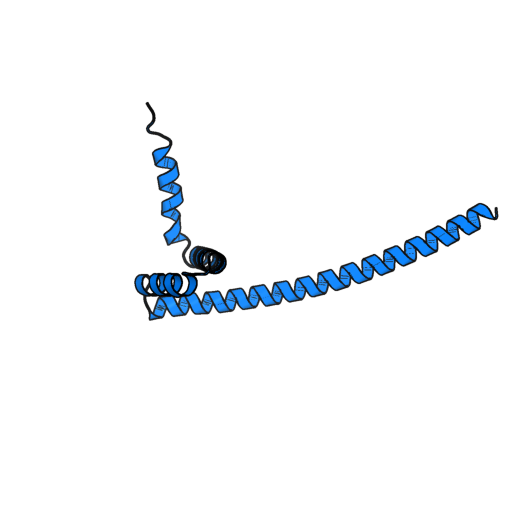0 89.00 88 HIS A C 1
ATOM 726 O O . HIS A 1 88 ? -7.682 8.787 12.950 1.00 89.00 88 HIS A O 1
ATOM 732 N N . PRO A 1 89 ? -8.287 9.916 11.123 1.00 87.38 89 PRO A N 1
ATOM 733 C CA . PRO A 1 89 ? -7.232 10.912 11.291 1.00 87.38 89 PRO A CA 1
ATOM 734 C C . PRO A 1 89 ? -7.332 11.686 12.619 1.00 87.38 89 PRO A C 1
ATOM 736 O O . PRO A 1 89 ? -6.303 12.129 13.132 1.00 87.38 89 PRO A O 1
ATOM 739 N N . GLU A 1 90 ? -8.537 11.851 13.170 1.00 87.62 90 GLU A N 1
ATOM 740 C CA . GLU A 1 90 ? -8.836 12.501 14.452 1.00 87.62 90 GLU A CA 1
ATOM 741 C C . GLU A 1 90 ? -8.126 11.848 15.645 1.00 87.62 90 GLU A C 1
ATOM 743 O O . GLU A 1 90 ? -7.547 12.562 16.464 1.00 87.62 90 GLU A O 1
ATOM 748 N N . GLU A 1 91 ? -8.047 10.516 15.672 1.00 85.19 91 GLU A N 1
ATOM 749 C CA . GLU A 1 91 ? -7.414 9.725 16.740 1.00 85.19 91 GLU A CA 1
ATOM 750 C C . GLU A 1 91 ? -5.890 9.947 16.826 1.00 85.19 91 GLU A C 1
ATOM 752 O O . GLU A 1 91 ? -5.247 9.589 17.809 1.00 85.19 91 GLU A O 1
ATOM 757 N N . TYR A 1 92 ? -5.292 10.563 15.800 1.00 81.69 92 TYR A N 1
ATOM 758 C CA . TYR A 1 92 ? -3.847 10.778 15.682 1.00 81.69 92 TYR A CA 1
ATOM 759 C C . TYR A 1 92 ? -3.442 12.256 15.633 1.00 81.69 92 TYR A C 1
ATOM 761 O O . TYR A 1 92 ? -2.258 12.574 15.470 1.00 81.69 92 TYR A O 1
ATOM 769 N N . GLN A 1 93 ? -4.388 13.193 15.759 1.00 67.94 93 GLN A N 1
ATOM 770 C CA . GLN A 1 93 ? -4.052 14.621 15.751 1.00 67.94 93 GLN A CA 1
ATOM 771 C C . GLN A 1 93 ? -3.389 15.086 17.054 1.00 67.94 93 GLN A C 1
ATOM 773 O O . GLN A 1 93 ? -2.583 16.023 17.028 1.00 67.94 93 GLN A O 1
ATOM 778 N N . GLU A 1 94 ? -3.658 14.418 18.178 1.00 58.06 94 GLU A N 1
ATOM 779 C CA . GLU A 1 94 ? -3.114 14.803 19.486 1.00 58.06 94 GLU A CA 1
ATOM 780 C C . GLU A 1 94 ? -1.583 14.652 19.576 1.00 58.06 94 GLU A C 1
ATOM 782 O O . GLU A 1 94 ? -0.925 15.466 20.232 1.00 58.06 94 GLU A O 1
ATOM 787 N N . GLU A 1 95 ? -0.978 13.724 18.823 1.00 53.91 95 GLU A N 1
ATOM 788 C CA . GLU A 1 95 ? 0.483 13.527 18.779 1.00 53.91 95 GLU A CA 1
ATOM 789 C C . GLU A 1 95 ? 1.245 14.739 18.203 1.00 53.91 95 GLU A C 1
ATOM 791 O O . GLU A 1 95 ? 2.399 14.991 18.562 1.00 53.91 95 GLU A O 1
ATOM 796 N N . LYS A 1 96 ? 0.619 15.539 17.326 1.00 51.31 96 LYS A N 1
ATOM 797 C CA . LYS A 1 96 ? 1.267 16.726 16.731 1.00 51.31 96 LYS A CA 1
ATOM 798 C C . LYS A 1 96 ? 1.265 17.943 17.658 1.00 51.31 96 LYS A C 1
ATOM 800 O O . LYS A 1 96 ? 2.142 18.802 17.533 1.00 51.31 96 LYS A O 1
ATOM 805 N N . ASN A 1 97 ? 0.304 18.035 18.576 1.00 51.78 97 ASN A N 1
ATOM 806 C CA . ASN A 1 97 ? 0.163 19.188 19.470 1.00 51.78 97 ASN A CA 1
ATOM 807 C C . ASN A 1 97 ? 1.009 19.057 20.745 1.00 51.78 97 ASN A C 1
ATOM 809 O O . ASN A 1 97 ? 1.499 20.066 21.257 1.00 51.78 97 ASN A O 1
ATOM 813 N N . THR A 1 98 ? 1.260 17.838 21.222 1.00 51.59 98 THR A N 1
ATOM 814 C CA . THR A 1 98 ? 2.145 17.577 22.371 1.00 51.59 98 THR A CA 1
ATOM 815 C C . THR A 1 98 ? 3.622 17.792 22.027 1.00 51.59 98 THR A C 1
ATOM 817 O O . THR A 1 98 ? 4.316 18.483 22.771 1.00 51.59 98 THR A O 1
ATOM 820 N N . GLN A 1 99 ? 4.093 17.375 20.841 1.00 52.75 99 GLN A N 1
ATOM 821 C CA . GLN A 1 99 ?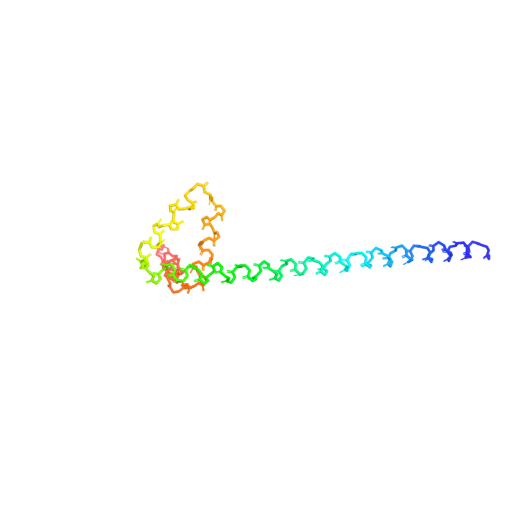 5.478 17.647 20.403 1.00 52.75 99 GLN A CA 1
ATOM 822 C C . GLN A 1 99 ? 5.823 19.141 20.274 1.00 52.75 99 GLN A C 1
ATOM 824 O O . GLN A 1 99 ? 6.988 19.516 20.418 1.00 52.75 99 GLN A O 1
ATOM 829 N N . LYS A 1 100 ? 4.843 20.012 19.993 1.00 51.31 100 LYS A N 1
ATOM 830 C CA . LYS A 1 100 ? 5.067 21.467 19.956 1.00 51.31 100 LYS A CA 1
ATOM 831 C C . LYS A 1 100 ? 5.103 22.105 21.346 1.00 51.31 100 LYS A C 1
ATOM 833 O O . LYS A 1 100 ? 5.749 23.138 21.497 1.00 51.31 100 LYS A O 1
ATOM 838 N N . ARG A 1 101 ? 4.442 21.518 22.351 1.00 51.00 101 ARG A N 1
ATOM 839 C CA . ARG A 1 101 ? 4.420 22.058 23.722 1.00 51.00 101 ARG A CA 1
ATOM 840 C C . ARG A 1 101 ? 5.717 21.786 24.491 1.00 51.00 101 ARG A C 1
ATOM 842 O O . ARG A 1 101 ? 6.154 22.664 25.229 1.00 51.00 101 ARG A O 1
ATOM 849 N N . ASP A 1 102 ? 6.380 20.657 24.248 1.00 52.34 102 ASP A N 1
ATOM 850 C CA . ASP A 1 102 ? 7.616 20.298 24.969 1.00 52.34 102 ASP A CA 1
ATOM 851 C C . ASP A 1 102 ? 8.896 20.963 24.438 1.00 52.34 102 ASP A C 1
ATOM 853 O O . ASP A 1 102 ? 9.934 20.925 25.094 1.00 52.34 102 ASP A O 1
ATOM 857 N N . ARG A 1 103 ? 8.849 21.652 23.290 1.00 56.06 103 ARG A N 1
ATOM 858 C CA . ARG A 1 103 ? 10.004 22.412 22.766 1.00 56.06 103 ARG A CA 1
ATOM 859 C C . ARG A 1 103 ? 10.134 23.831 23.339 1.00 56.06 103 ARG A C 1
ATOM 861 O O . ARG A 1 103 ? 11.009 24.572 22.905 1.00 56.06 103 ARG A O 1
ATOM 868 N N . GLY A 1 104 ? 9.274 24.215 24.287 1.00 57.88 104 GLY A N 1
ATOM 869 C CA . GLY A 1 104 ? 9.181 25.582 24.816 1.00 57.88 104 GLY A CA 1
ATOM 870 C C . GLY A 1 104 ? 9.403 25.741 26.323 1.00 57.88 104 GLY A C 1
ATOM 871 O O . GLY A 1 104 ? 9.165 26.827 26.843 1.00 57.88 104 GLY A O 1
ATOM 872 N N . ARG A 1 105 ? 9.832 24.703 27.051 1.00 52.78 105 ARG A N 1
ATOM 873 C CA . ARG A 1 105 ? 10.223 24.824 28.470 1.00 52.78 105 ARG A CA 1
ATOM 874 C C . ARG A 1 105 ? 11.650 24.334 28.680 1.00 52.78 105 ARG A C 1
ATOM 876 O O . ARG A 1 105 ? 11.899 23.303 29.292 1.00 52.78 105 ARG A O 1
ATOM 883 N N . GLY A 1 106 ? 12.586 25.111 28.152 1.00 55.50 106 GLY A N 1
ATOM 884 C CA . GLY A 1 106 ? 14.010 24.978 28.414 1.00 55.50 106 GLY A CA 1
ATOM 885 C C . GLY A 1 106 ? 14.616 26.348 28.691 1.00 55.50 106 GLY A C 1
ATOM 886 O O . GLY A 1 106 ? 15.086 26.973 27.751 1.00 55.50 106 GLY A O 1
ATOM 887 N N . ARG A 1 107 ? 14.624 26.710 29.983 1.00 47.31 107 ARG A N 1
ATOM 888 C CA . ARG A 1 107 ? 15.307 27.842 30.646 1.00 47.31 107 ARG A CA 1
ATOM 889 C C . ARG A 1 107 ? 14.806 29.254 30.354 1.00 47.31 107 ARG A C 1
ATOM 891 O O . ARG A 1 107 ? 14.890 29.709 29.199 1.00 47.31 107 ARG A O 1
#

Organism: Staphylococcus gallinarum (NCBI:txid1293)